Protein AF-A0A2G3PM98-F1 (afdb_monomer_lite)

Sequence (87 aa):
MLHICRSGSDWERRHLLFRDWLRHDARDHEAYATLKQSLAQRDWPDMNAYASAKGPLIEDITARAEKWAAQGAWLSPRLFTEFRDVP

InterPro domains:
  IPR007344 GrpB/Dephospho-CoA kinase [PF04229] (2-64)
  IPR007344 GrpB/Dephospho-CoA kinase [PTHR34822] (2-70)
  IPR043519 Nucleotidyltransferase superfamily [G3DSA:3.30.460.10] (1-71)
  IPR043519 Nucleotidyltransferase superfamily [SSF81301] (2-69)

Organism: Williamsia marianensis (NCBI:txid85044)

pLDDT: mean 89.53, std 15.28, range [43.5, 98.62]

Foldseek 3Di:
DDDDDDPPDPVLVLVQLLVVLLVVDVVLVVVLVVQLVVLVVDDDPDVVRSVVSCVVSSVVSSVVSVVCVVVVNDDDCVVVVVVPPDD

Secondary structure (DSSP, 8-state):
------TT-HHHHHHHHHHHHHHH-HHHHHHHHHHHHHHHTS--SSHHHHHHTTHHHHHHHHHHHHHHHHTT----THHHHTTS---

Radius of gyration: 15.61 Å; chains: 1; bounding box: 36×20×51 Å

Structure (mmCIF, N/CA/C/O backbone):
data_AF-A0A2G3PM98-F1
#
_entry.id   AF-A0A2G3PM98-F1
#
loop_
_atom_site.group_PDB
_atom_site.id
_atom_site.type_symbol
_atom_site.label_atom_id
_atom_site.label_alt_id
_atom_site.label_comp_id
_atom_site.label_asym_id
_atom_site.label_entity_id
_atom_site.label_seq_id
_atom_site.pdbx_PDB_ins_code
_atom_site.Cartn_x
_atom_site.Cartn_y
_atom_site.Cartn_z
_atom_site.occupancy
_atom_site.B_iso_or_equiv
_atom_site.auth_seq_id
_atom_site.auth_comp_id
_atom_site.auth_asym_id
_atom_site.auth_atom_id
_atom_site.pdbx_PDB_model_num
ATOM 1 N N . MET A 1 1 ? 13.991 -2.140 4.778 1.00 71.50 1 MET A N 1
ATOM 2 C CA . MET A 1 1 ? 14.041 -0.839 5.477 1.00 71.50 1 MET A CA 1
ATOM 3 C C . MET A 1 1 ? 13.258 -0.950 6.766 1.00 71.50 1 MET A C 1
ATOM 5 O O . MET A 1 1 ? 12.187 -1.545 6.759 1.00 71.50 1 MET A O 1
ATOM 9 N N . LEU A 1 2 ? 13.822 -0.450 7.860 1.00 86.94 2 LEU A N 1
ATOM 10 C CA . LEU A 1 2 ? 13.149 -0.374 9.150 1.00 86.94 2 LEU A CA 1
ATOM 11 C C . LEU A 1 2 ? 12.514 1.013 9.263 1.00 86.94 2 LEU A C 1
ATOM 13 O O . LEU A 1 2 ? 13.222 2.011 9.155 1.00 86.94 2 LEU A O 1
ATOM 17 N N . HIS A 1 3 ? 11.198 1.072 9.461 1.00 88.00 3 HIS A N 1
ATOM 18 C CA . HIS A 1 3 ? 10.500 2.323 9.745 1.00 88.00 3 HIS A CA 1
ATOM 19 C C . HIS A 1 3 ? 10.263 2.427 11.250 1.00 88.00 3 HIS A C 1
ATOM 21 O O . HIS A 1 3 ? 9.599 1.571 11.831 1.00 88.00 3 HIS A O 1
ATOM 27 N N . ILE A 1 4 ? 10.792 3.480 11.868 1.00 93.00 4 ILE A N 1
ATOM 28 C CA . ILE A 1 4 ? 10.525 3.831 13.265 1.00 93.00 4 ILE A CA 1
ATOM 29 C C . ILE A 1 4 ? 9.564 5.016 13.244 1.00 93.00 4 ILE A C 1
ATOM 31 O O . ILE A 1 4 ? 9.818 6.010 12.568 1.00 93.00 4 ILE A O 1
ATOM 35 N N . CYS A 1 5 ? 8.449 4.908 13.960 1.00 90.94 5 CYS A N 1
ATOM 36 C CA . CYS A 1 5 ? 7.460 5.976 14.056 1.00 90.94 5 CYS A CA 1
ATOM 37 C C . CYS A 1 5 ? 6.909 6.072 15.478 1.00 90.94 5 CYS A C 1
ATOM 39 O O . CYS A 1 5 ? 7.011 5.135 16.271 1.00 90.94 5 CYS A O 1
ATOM 41 N N . ARG A 1 6 ? 6.323 7.226 15.807 1.00 92.38 6 ARG A N 1
ATOM 42 C CA . ARG A 1 6 ? 5.644 7.415 17.087 1.00 92.38 6 ARG A CA 1
ATOM 43 C C . ARG A 1 6 ? 4.394 6.539 17.125 1.00 92.38 6 ARG A C 1
ATOM 45 O O . ARG A 1 6 ? 3.605 6.562 16.178 1.00 92.38 6 ARG A O 1
ATOM 52 N N . SER A 1 7 ? 4.175 5.847 18.240 1.00 89.50 7 SER A N 1
ATOM 53 C CA . SER A 1 7 ? 2.923 5.119 18.441 1.00 89.50 7 SER A CA 1
ATOM 54 C C . SER A 1 7 ? 1.736 6.084 18.365 1.00 89.50 7 SER A C 1
ATOM 56 O O . SER A 1 7 ? 1.711 7.117 19.038 1.00 89.50 7 SER A O 1
ATOM 58 N N . GLY A 1 8 ? 0.747 5.743 17.546 1.00 86.94 8 GLY A N 1
ATOM 59 C CA . GLY A 1 8 ? -0.491 6.494 17.333 1.00 86.94 8 GLY A CA 1
ATOM 60 C C . GLY A 1 8 ? -0.393 7.556 16.273 1.00 86.94 8 GLY A C 1
ATOM 61 O O . GLY A 1 8 ? -1.344 8.302 16.065 1.00 86.94 8 GLY A O 1
ATOM 62 N N . SER A 1 9 ? 0.761 7.642 15.622 1.00 91.94 9 SER A N 1
ATOM 63 C CA . SER A 1 9 ? 0.912 8.509 14.475 1.00 91.94 9 SER A CA 1
ATOM 64 C C . SER A 1 9 ? 0.054 8.023 13.312 1.00 91.94 9 SER A C 1
ATOM 66 O O . SER A 1 9 ? -0.202 6.830 13.132 1.00 91.94 9 SER A O 1
ATOM 68 N N . ASP A 1 10 ? -0.320 8.972 12.465 1.00 92.50 10 ASP A N 1
ATOM 69 C CA . ASP A 1 10 ? -0.916 8.694 11.163 1.00 92.50 10 ASP A CA 1
ATOM 70 C C . ASP A 1 10 ? -0.040 7.743 10.318 1.00 92.50 10 ASP A C 1
ATOM 72 O O . ASP A 1 10 ? -0.551 6.869 9.619 1.00 92.50 10 ASP A O 1
ATOM 76 N N . TRP A 1 11 ? 1.289 7.841 10.457 1.00 93.44 11 TRP A N 1
ATOM 77 C CA . TRP A 1 11 ? 2.226 6.916 9.822 1.00 93.44 11 TRP A CA 1
ATOM 78 C C . TRP A 1 11 ? 1.978 5.466 10.249 1.00 93.44 11 TRP A C 1
ATOM 80 O O . TRP A 1 11 ? 1.838 4.595 9.392 1.00 93.44 11 TRP A O 1
ATOM 90 N N . GLU A 1 12 ? 1.880 5.207 11.556 1.00 93.69 12 GLU A N 1
ATOM 91 C CA . GLU A 1 12 ? 1.560 3.879 12.089 1.00 93.69 12 GLU A CA 1
ATOM 92 C C . GLU A 1 12 ? 0.211 3.382 11.543 1.00 93.69 12 GLU A C 1
ATOM 94 O O . GLU A 1 12 ? 0.145 2.285 10.985 1.00 93.69 12 GLU A O 1
ATOM 99 N N . ARG A 1 13 ? -0.846 4.208 11.633 1.00 94.31 13 ARG A N 1
ATOM 100 C CA . ARG A 1 13 ? -2.197 3.856 11.162 1.00 94.31 13 ARG A CA 1
ATOM 101 C C . ARG A 1 13 ? -2.185 3.435 9.696 1.00 94.31 13 ARG A C 1
ATOM 103 O O . ARG A 1 13 ? -2.654 2.342 9.390 1.00 94.31 13 ARG A O 1
ATOM 110 N N . ARG A 1 14 ? -1.665 4.282 8.802 1.00 94.56 14 ARG A N 1
ATOM 111 C CA . ARG A 1 14 ? -1.698 4.029 7.354 1.00 94.56 14 ARG A CA 1
ATOM 112 C C . ARG A 1 14 ? -0.972 2.742 6.981 1.00 94.56 14 ARG A C 1
ATOM 114 O O . ARG A 1 14 ? -1.479 1.966 6.176 1.00 94.56 14 ARG A O 1
ATOM 121 N N . HIS A 1 15 ? 0.177 2.473 7.601 1.00 94.56 15 HIS A N 1
ATOM 122 C CA . HIS A 1 15 ? 0.945 1.256 7.324 1.00 94.56 15 HIS A CA 1
ATOM 123 C C . HIS A 1 15 ? 0.235 -0.006 7.821 1.00 94.56 15 HIS A C 1
ATOM 125 O O . HIS A 1 15 ? 0.228 -1.023 7.125 1.00 94.56 15 HIS A O 1
ATOM 131 N N . LEU A 1 16 ? -0.372 0.048 9.010 1.00 95.50 16 LEU A N 1
ATOM 132 C CA . LEU A 1 16 ? -1.139 -1.073 9.553 1.00 95.50 16 LEU A CA 1
ATOM 133 C C . LEU A 1 16 ? -2.408 -1.334 8.736 1.00 95.50 16 LEU A C 1
ATOM 135 O O . LEU A 1 16 ? -2.671 -2.484 8.392 1.00 95.50 16 LEU A O 1
ATOM 139 N N . LEU A 1 17 ? -3.139 -0.280 8.369 1.00 96.88 17 LEU A N 1
ATOM 140 C CA . LEU A 1 17 ? -4.349 -0.378 7.558 1.00 96.88 17 LEU A CA 1
ATOM 141 C C . LEU A 1 17 ? -4.053 -0.986 6.186 1.00 96.88 17 LEU A C 1
ATOM 143 O O . LEU A 1 17 ? -4.705 -1.947 5.792 1.00 96.88 17 LEU A O 1
ATOM 147 N N . PHE A 1 18 ? -3.036 -0.478 5.488 1.00 97.50 18 PHE A N 1
ATOM 148 C CA . PHE A 1 18 ? -2.625 -1.014 4.192 1.00 97.50 18 PHE A CA 1
ATOM 149 C C . PHE A 1 18 ? -2.254 -2.500 4.288 1.00 97.50 18 PHE A C 1
ATOM 151 O O . PHE A 1 18 ? -2.714 -3.320 3.497 1.00 97.50 18 PHE A O 1
ATOM 158 N N . ARG A 1 19 ? -1.458 -2.875 5.298 1.00 96.94 19 ARG A N 1
ATOM 159 C CA . ARG A 1 19 ? -1.068 -4.269 5.549 1.00 96.94 19 ARG A CA 1
ATOM 160 C C . ARG A 1 19 ? -2.277 -5.172 5.778 1.00 96.94 19 ARG A C 1
ATOM 162 O O . ARG A 1 19 ? -2.311 -6.277 5.245 1.00 96.94 19 ARG A O 1
ATOM 169 N N . ASP A 1 20 ? -3.219 -4.742 6.607 1.00 97.44 20 ASP A N 1
ATOM 170 C CA . ASP A 1 20 ? -4.371 -5.563 6.977 1.00 97.44 20 ASP A CA 1
ATOM 171 C C . ASP A 1 20 ? -5.385 -5.651 5.834 1.00 97.44 20 ASP A C 1
ATOM 173 O O . ASP A 1 20 ? -5.925 -6.727 5.591 1.00 97.44 20 ASP A O 1
ATOM 177 N N . TRP A 1 21 ? -5.546 -4.581 5.054 1.00 98.12 21 TRP A N 1
ATOM 178 C CA . TRP A 1 21 ? -6.319 -4.607 3.816 1.00 98.12 21 TRP A CA 1
ATOM 179 C C . TRP A 1 21 ? -5.776 -5.635 2.821 1.00 98.12 21 TRP A C 1
ATOM 181 O O . TRP A 1 21 ? -6.535 -6.462 2.330 1.00 98.12 21 TRP A O 1
ATOM 191 N N . LEU A 1 22 ? -4.458 -5.671 2.590 1.00 98.19 22 LEU A N 1
ATOM 192 C CA . LEU A 1 22 ? -3.846 -6.673 1.706 1.00 98.19 22 LEU A CA 1
ATOM 193 C C . LEU A 1 22 ? -3.973 -8.117 2.220 1.00 98.19 22 LEU A C 1
ATOM 195 O O . LEU A 1 22 ? -3.741 -9.054 1.465 1.00 98.19 22 LEU A O 1
ATOM 199 N N . ARG A 1 23 ? -4.300 -8.331 3.497 1.00 97.25 23 ARG A N 1
ATOM 200 C CA . ARG A 1 23 ? -4.642 -9.669 4.012 1.00 97.25 23 ARG A CA 1
ATOM 201 C C . ARG A 1 23 ? -6.121 -9.998 3.838 1.00 97.25 23 ARG A C 1
ATOM 203 O O . ARG A 1 23 ? -6.475 -11.171 3.858 1.00 97.25 23 ARG A O 1
ATOM 210 N N . HIS A 1 24 ? -6.962 -8.977 3.715 1.00 97.19 24 HIS A N 1
ATOM 211 C CA . HIS A 1 24 ? -8.406 -9.099 3.593 1.00 97.19 24 HIS A CA 1
ATOM 212 C C . HIS A 1 24 ? -8.864 -9.210 2.129 1.00 97.19 24 HIS A C 1
ATOM 214 O O . HIS A 1 24 ? -9.622 -10.121 1.805 1.00 97.19 24 HIS A O 1
ATOM 220 N N . ASP A 1 25 ? -8.400 -8.326 1.238 1.00 98.19 25 ASP A N 1
ATOM 221 C CA . ASP A 1 25 ? -8.778 -8.321 -0.181 1.00 98.19 25 ASP A CA 1
ATOM 222 C C . ASP A 1 25 ? -7.701 -9.004 -1.042 1.00 98.19 25 ASP A C 1
ATOM 224 O O . ASP A 1 25 ? -6.619 -8.468 -1.304 1.00 98.19 25 ASP A O 1
ATOM 228 N N . ALA A 1 26 ? -8.017 -10.217 -1.503 1.00 98.25 26 ALA A N 1
ATOM 229 C CA . ALA A 1 26 ? -7.110 -11.033 -2.307 1.00 98.25 26 ALA A CA 1
ATOM 230 C C . ALA A 1 26 ? -6.785 -10.419 -3.682 1.00 98.25 26 ALA A C 1
ATOM 232 O O . ALA A 1 26 ? -5.705 -10.674 -4.215 1.00 98.25 26 ALA A O 1
ATOM 233 N N . ARG A 1 27 ? -7.678 -9.597 -4.250 1.00 98.50 27 ARG A N 1
ATOM 234 C CA . ARG A 1 27 ? -7.466 -8.984 -5.572 1.00 98.50 27 ARG A CA 1
ATOM 235 C C . ARG A 1 27 ? -6.426 -7.878 -5.478 1.00 98.50 27 ARG A C 1
ATOM 237 O O . ARG A 1 27 ? -5.501 -7.839 -6.283 1.00 98.50 27 ARG A O 1
ATOM 244 N N . ASP A 1 28 ? -6.532 -7.018 -4.469 1.00 98.56 28 ASP A N 1
ATOM 245 C CA . ASP A 1 28 ? -5.539 -5.969 -4.229 1.00 98.56 28 ASP A CA 1
ATOM 246 C C . ASP A 1 28 ? -4.192 -6.547 -3.778 1.00 98.56 28 ASP A C 1
ATOM 248 O O . ASP A 1 28 ? -3.136 -6.040 -4.171 1.00 98.56 28 ASP A O 1
ATOM 252 N N . HIS A 1 29 ? -4.207 -7.650 -3.024 1.00 98.50 29 HIS A N 1
ATOM 253 C CA . HIS A 1 29 ? -3.002 -8.424 -2.733 1.00 98.50 29 HIS A CA 1
ATOM 254 C C . HIS A 1 29 ? -2.296 -8.894 -4.011 1.00 98.50 29 HIS A C 1
ATOM 256 O O . HIS A 1 29 ? -1.096 -8.652 -4.180 1.00 98.50 29 HIS A O 1
ATOM 262 N N . GLU A 1 30 ? -3.028 -9.544 -4.917 1.00 98.62 30 GLU A N 1
ATOM 263 C CA . GLU A 1 30 ? -2.487 -10.057 -6.176 1.00 98.62 30 GLU A CA 1
ATOM 264 C C . GLU A 1 30 ? -2.013 -8.932 -7.103 1.00 98.62 30 GLU A C 1
ATOM 266 O O . GLU A 1 30 ? -0.914 -9.016 -7.659 1.00 98.62 30 GLU A O 1
ATOM 271 N N . ALA A 1 31 ? -2.776 -7.841 -7.211 1.00 98.62 31 ALA A N 1
ATOM 272 C CA . ALA A 1 31 ? -2.395 -6.668 -7.991 1.00 98.62 31 ALA A CA 1
ATOM 273 C C . ALA A 1 31 ? -1.079 -6.062 -7.480 1.00 98.62 31 ALA A C 1
ATOM 275 O O . ALA A 1 31 ? -0.154 -5.812 -8.259 1.00 98.62 31 ALA A O 1
ATOM 276 N N . TYR A 1 32 ? -0.946 -5.880 -6.161 1.00 98.50 32 TYR A N 1
ATOM 277 C CA . TYR A 1 32 ? 0.277 -5.342 -5.568 1.00 98.50 32 TYR A CA 1
ATOM 278 C C . TYR A 1 32 ? 1.465 -6.305 -5.696 1.00 98.50 32 TYR A C 1
ATOM 280 O O . TYR A 1 32 ? 2.597 -5.873 -5.940 1.00 98.50 32 TYR A O 1
ATOM 288 N N . ALA A 1 33 ? 1.238 -7.614 -5.559 1.00 98.38 33 ALA A N 1
ATOM 289 C CA . ALA A 1 33 ? 2.267 -8.630 -5.762 1.00 98.38 33 ALA A CA 1
ATOM 290 C C . ALA A 1 33 ? 2.776 -8.636 -7.212 1.00 98.38 33 ALA A C 1
ATOM 292 O O . ALA A 1 33 ? 3.987 -8.545 -7.428 1.00 98.38 33 ALA A O 1
ATOM 293 N N . THR A 1 34 ? 1.864 -8.652 -8.184 1.00 98.50 34 THR A N 1
ATOM 294 C CA . THR A 1 34 ? 2.164 -8.614 -9.622 1.00 98.50 34 THR A CA 1
ATOM 295 C C . THR A 1 34 ? 2.916 -7.340 -9.999 1.00 98.50 34 THR A C 1
ATOM 297 O O . THR A 1 34 ? 3.941 -7.399 -10.687 1.00 98.50 34 THR A O 1
ATOM 300 N N . LEU A 1 35 ? 2.495 -6.181 -9.478 1.00 98.31 35 LEU A N 1
ATOM 301 C CA . LEU A 1 35 ? 3.224 -4.932 -9.690 1.00 98.31 35 LEU A CA 1
ATOM 302 C C . LEU A 1 35 ? 4.657 -5.033 -9.154 1.00 98.31 35 LEU A C 1
ATOM 304 O O . LEU A 1 35 ? 5.605 -4.743 -9.877 1.00 98.31 35 LEU A O 1
ATOM 308 N N . LYS A 1 36 ? 4.853 -5.495 -7.912 1.00 97.62 36 LYS A N 1
ATOM 309 C CA . LYS A 1 36 ? 6.204 -5.641 -7.345 1.00 97.62 36 LYS A CA 1
ATOM 310 C C . LYS A 1 36 ? 7.087 -6.578 -8.165 1.00 97.62 36 LYS A C 1
ATOM 312 O O . LYS A 1 36 ? 8.263 -6.263 -8.327 1.00 97.62 36 LYS A O 1
ATOM 317 N N . GLN A 1 37 ? 6.542 -7.694 -8.650 1.00 98.25 37 GLN A N 1
ATOM 318 C CA . GLN A 1 37 ? 7.276 -8.655 -9.476 1.00 98.25 37 GLN A CA 1
ATOM 319 C C . GLN A 1 37 ? 7.681 -8.038 -10.819 1.00 98.25 37 GLN A C 1
ATOM 321 O O . GLN A 1 37 ? 8.849 -8.109 -11.185 1.00 98.25 37 GLN A O 1
ATOM 326 N N . SER A 1 38 ? 6.759 -7.366 -11.513 1.00 97.88 38 SER A N 1
ATOM 327 C CA . SER A 1 38 ? 7.062 -6.702 -12.791 1.00 97.88 38 SER A CA 1
ATOM 328 C C . SER A 1 38 ? 8.065 -5.552 -12.648 1.00 97.88 38 SER A C 1
ATOM 330 O O . SER A 1 38 ? 8.939 -5.391 -13.496 1.00 97.88 38 SER A O 1
ATOM 332 N N . LEU A 1 39 ? 7.990 -4.770 -11.566 1.00 97.44 39 LEU A N 1
ATOM 333 C CA . LEU A 1 39 ? 8.959 -3.707 -11.294 1.00 97.44 39 LEU A CA 1
ATOM 334 C C . LEU A 1 39 ? 10.329 -4.274 -10.906 1.00 97.44 39 LEU A C 1
ATOM 336 O O . LEU A 1 39 ? 11.340 -3.673 -11.246 1.00 97.44 39 LEU A O 1
ATOM 340 N N . ALA A 1 40 ? 10.384 -5.420 -10.222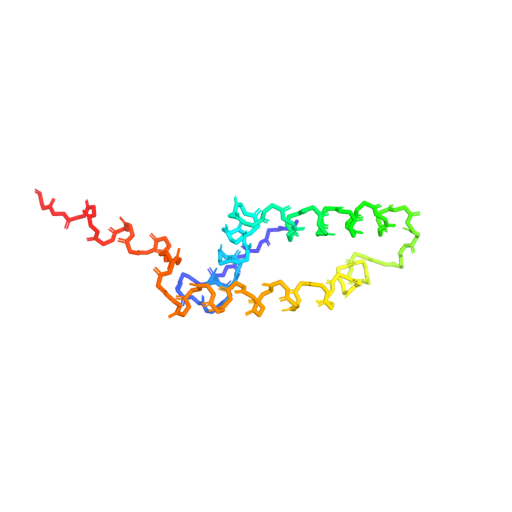 1.00 96.56 40 ALA A N 1
ATOM 341 C CA . ALA A 1 40 ? 11.644 -6.061 -9.839 1.00 96.56 40 ALA A CA 1
ATOM 342 C C . ALA A 1 40 ? 12.451 -6.599 -11.037 1.00 96.56 40 ALA A C 1
ATOM 344 O O . ALA A 1 40 ? 13.638 -6.856 -10.889 1.00 96.56 40 ALA A O 1
ATOM 345 N N . GLN A 1 41 ? 11.826 -6.755 -12.209 1.00 97.31 41 GLN A N 1
ATOM 346 C CA . GLN A 1 41 ? 12.493 -7.169 -13.450 1.00 97.31 41 GLN A CA 1
ATOM 347 C C . GLN A 1 41 ? 13.128 -6.001 -14.224 1.00 97.31 41 GLN A C 1
ATOM 349 O O . GLN A 1 41 ? 13.667 -6.208 -15.307 1.00 97.31 41 GLN A O 1
ATOM 354 N N . ARG A 1 42 ? 13.022 -4.768 -13.716 1.00 96.06 42 ARG A N 1
ATOM 355 C CA . ARG A 1 42 ? 13.547 -3.559 -14.362 1.00 96.06 42 ARG A CA 1
ATOM 356 C C . ARG A 1 42 ? 14.783 -3.058 -13.632 1.00 96.06 42 ARG A C 1
ATOM 358 O O . ARG A 1 42 ? 14.888 -3.223 -12.417 1.00 96.06 42 ARG A O 1
ATOM 365 N N . ASP A 1 43 ? 15.644 -2.361 -14.362 1.00 96.38 43 ASP A N 1
ATOM 366 C CA . ASP A 1 43 ? 16.749 -1.615 -13.771 1.00 96.38 43 ASP A CA 1
ATOM 367 C C . ASP A 1 43 ? 16.250 -0.294 -13.181 1.00 96.38 43 ASP A C 1
ATOM 369 O O . ASP A 1 43 ? 15.469 0.434 -13.800 1.00 96.38 43 ASP A O 1
ATOM 373 N N . TRP A 1 44 ? 16.720 0.017 -11.974 1.00 97.19 44 TRP A N 1
ATOM 374 C CA . TRP A 1 44 ? 16.372 1.239 -11.255 1.00 97.19 44 TRP A CA 1
ATOM 375 C C . TRP A 1 44 ? 17.633 2.012 -10.886 1.00 97.19 44 TRP A C 1
ATOM 377 O O . TRP A 1 44 ? 18.615 1.398 -10.469 1.00 97.19 44 TRP A O 1
ATOM 387 N N . PRO A 1 45 ? 17.608 3.352 -10.976 1.00 95.88 45 PRO A N 1
ATOM 388 C CA . PRO A 1 45 ? 18.749 4.173 -10.582 1.00 95.88 45 PRO A CA 1
ATOM 389 C C . PRO A 1 45 ? 19.013 4.106 -9.071 1.00 95.88 45 PRO A C 1
ATOM 391 O O . PRO A 1 45 ? 20.160 4.194 -8.643 1.00 95.88 45 PRO A O 1
ATOM 394 N N . ASP A 1 46 ? 17.962 3.925 -8.265 1.00 94.81 46 ASP A N 1
ATOM 395 C CA . ASP A 1 46 ? 18.044 3.697 -6.826 1.00 94.81 46 ASP A CA 1
ATOM 396 C C . ASP A 1 46 ? 16.749 3.056 -6.281 1.00 94.81 46 ASP A C 1
ATOM 398 O O . ASP A 1 46 ? 15.750 2.863 -6.985 1.00 94.81 46 ASP A O 1
ATOM 402 N N . MET A 1 47 ? 16.759 2.731 -4.986 1.00 90.75 47 MET A N 1
ATOM 403 C CA . MET A 1 47 ? 15.604 2.143 -4.302 1.00 90.75 47 MET A CA 1
ATOM 404 C C . MET A 1 47 ? 14.421 3.107 -4.140 1.00 90.75 47 MET A C 1
ATOM 406 O O . MET A 1 47 ? 13.289 2.640 -3.997 1.00 90.75 47 MET A O 1
ATOM 410 N N . ASN A 1 48 ? 14.649 4.423 -4.166 1.00 93.12 48 ASN A N 1
ATOM 411 C CA . ASN A 1 48 ? 13.582 5.416 -4.065 1.00 93.12 48 ASN A CA 1
ATOM 412 C C . ASN A 1 48 ? 12.790 5.480 -5.372 1.00 93.12 48 ASN A C 1
ATOM 414 O O . ASN A 1 48 ? 11.565 5.508 -5.329 1.00 93.12 48 ASN A O 1
ATOM 418 N N . ALA A 1 49 ? 13.454 5.418 -6.526 1.00 95.81 49 ALA A N 1
ATOM 419 C CA . ALA A 1 49 ? 12.810 5.345 -7.832 1.00 95.81 49 ALA A CA 1
ATOM 420 C C . ALA A 1 49 ? 11.932 4.088 -7.946 1.00 95.81 49 ALA A C 1
ATOM 422 O O . ALA A 1 49 ? 10.766 4.176 -8.337 1.00 95.81 49 ALA A O 1
ATOM 423 N N . TYR A 1 50 ? 12.448 2.936 -7.504 1.00 94.50 50 TYR A N 1
ATOM 424 C CA . TYR A 1 50 ? 11.673 1.696 -7.415 1.00 94.50 50 TYR A CA 1
ATOM 425 C C . TYR A 1 50 ? 10.465 1.812 -6.468 1.00 94.50 50 TYR A C 1
ATOM 427 O O . TYR A 1 50 ? 9.382 1.300 -6.767 1.00 94.50 50 TYR A O 1
ATOM 435 N N . ALA A 1 51 ? 10.627 2.465 -5.312 1.00 92.81 51 ALA A N 1
ATOM 436 C CA . ALA A 1 51 ? 9.537 2.673 -4.362 1.00 92.81 51 ALA A CA 1
ATOM 437 C C . ALA A 1 51 ? 8.455 3.604 -4.932 1.00 92.81 51 ALA A C 1
ATOM 439 O O . ALA A 1 51 ? 7.274 3.256 -4.893 1.00 92.81 51 ALA A O 1
ATOM 440 N N . SER A 1 52 ? 8.856 4.732 -5.521 1.00 96.00 52 SER A N 1
ATOM 441 C CA . SER A 1 52 ? 7.965 5.717 -6.143 1.00 96.00 52 SER A CA 1
ATOM 442 C C . SER A 1 52 ? 7.153 5.125 -7.292 1.00 96.00 52 SER A C 1
ATOM 444 O O . SER A 1 52 ? 5.977 5.446 -7.438 1.00 96.00 52 SER A O 1
ATOM 446 N N . ALA A 1 53 ? 7.722 4.191 -8.059 1.00 97.12 53 ALA A N 1
ATOM 447 C CA . ALA A 1 53 ? 7.010 3.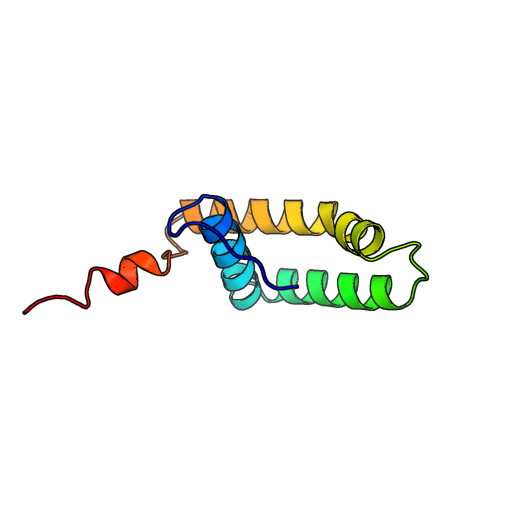514 -9.143 1.00 97.12 53 ALA A CA 1
ATOM 448 C C . ALA A 1 53 ? 5.790 2.693 -8.678 1.00 97.12 53 ALA A C 1
ATOM 450 O O . ALA A 1 53 ? 4.922 2.369 -9.486 1.00 97.12 53 ALA A O 1
ATOM 451 N N . LYS A 1 54 ? 5.699 2.362 -7.384 1.00 96.75 54 LYS A N 1
ATOM 452 C CA . LYS A 1 54 ? 4.531 1.687 -6.796 1.00 96.75 54 LYS A CA 1
ATOM 453 C C . LYS A 1 54 ? 3.437 2.656 -6.352 1.00 96.75 54 LYS A C 1
ATOM 455 O O . LYS A 1 54 ?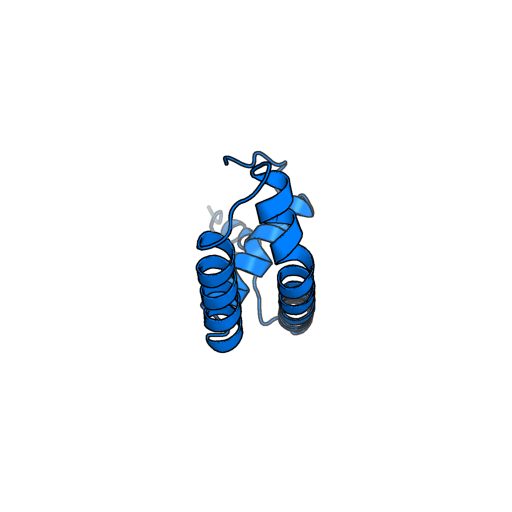 2.330 2.201 -6.073 1.00 96.75 54 LYS A O 1
ATOM 460 N N . GLY A 1 55 ? 3.754 3.950 -6.265 1.00 96.88 55 GLY A N 1
ATOM 461 C CA . GLY A 1 55 ? 2.921 5.000 -5.677 1.00 96.88 55 GLY A CA 1
ATOM 462 C C . GLY A 1 55 ? 1.467 4.970 -6.146 1.00 96.88 55 GLY A C 1
ATOM 463 O O . GLY A 1 55 ? 0.601 4.776 -5.297 1.00 96.88 55 GLY A O 1
ATOM 464 N N . PRO A 1 56 ? 1.189 5.022 -7.464 1.00 98.06 56 PRO A N 1
ATOM 465 C CA . PRO A 1 56 ? -0.185 5.081 -7.963 1.00 98.06 56 PRO A CA 1
ATOM 466 C C . PRO A 1 56 ? -1.069 3.918 -7.486 1.00 98.06 56 PRO A C 1
ATOM 468 O O . PRO A 1 56 ? -2.168 4.131 -6.983 1.00 98.06 56 PRO A O 1
ATOM 471 N N . LEU A 1 57 ? -0.571 2.676 -7.552 1.00 98.38 57 LEU A N 1
ATOM 472 C CA . LEU A 1 57 ? -1.344 1.522 -7.081 1.00 98.38 57 LEU A CA 1
ATOM 473 C C . LEU A 1 57 ? -1.487 1.518 -5.552 1.00 98.38 57 LEU A C 1
ATOM 475 O O . LEU A 1 57 ? -2.531 1.130 -5.031 1.00 98.38 57 LEU A O 1
ATOM 479 N N . ILE A 1 58 ? -0.448 1.930 -4.821 1.00 98.06 58 ILE A N 1
ATOM 480 C CA . ILE A 1 58 ? -0.513 2.037 -3.359 1.00 98.06 58 ILE A CA 1
ATOM 481 C C . ILE A 1 58 ? -1.575 3.061 -2.945 1.00 98.06 58 ILE A C 1
ATOM 483 O O . ILE A 1 58 ? -2.320 2.791 -2.004 1.00 98.06 58 ILE A O 1
ATOM 487 N N . GLU A 1 59 ? -1.679 4.196 -3.636 1.00 98.19 59 GLU A N 1
ATOM 488 C CA . GLU A 1 59 ? -2.695 5.226 -3.387 1.00 98.19 59 GLU A CA 1
ATOM 489 C C . GLU A 1 59 ? -4.110 4.682 -3.609 1.00 98.19 59 GLU A C 1
ATOM 491 O O . GLU A 1 59 ? -4.958 4.794 -2.720 1.00 98.19 59 GLU A O 1
ATOM 496 N N . ASP A 1 60 ? -4.340 3.998 -4.730 1.00 98.44 60 ASP A N 1
ATOM 497 C CA . ASP A 1 60 ? -5.625 3.375 -5.058 1.00 98.44 60 ASP A CA 1
ATOM 498 C C . ASP A 1 60 ? -6.064 2.337 -4.015 1.00 98.44 60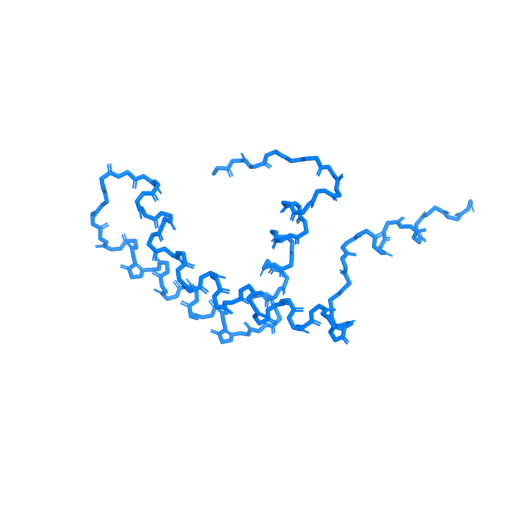 ASP A C 1
ATOM 500 O O . ASP A 1 60 ? -7.216 2.327 -3.563 1.00 98.44 60 ASP A O 1
ATOM 504 N N . ILE A 1 61 ? -5.142 1.458 -3.616 1.00 98.62 61 ILE A N 1
ATOM 505 C CA . ILE A 1 61 ? -5.379 0.441 -2.586 1.00 98.62 61 ILE A CA 1
ATOM 506 C C . ILE A 1 61 ? -5.646 1.113 -1.237 1.00 98.62 61 ILE A C 1
ATOM 508 O O . ILE A 1 61 ? -6.584 0.742 -0.533 1.00 98.62 61 ILE A O 1
ATOM 512 N N . THR A 1 62 ? -4.863 2.135 -0.882 1.00 98.12 62 THR A N 1
ATOM 513 C CA . THR A 1 62 ? -5.037 2.876 0.374 1.00 98.12 62 THR A CA 1
ATOM 514 C C . THR A 1 62 ? -6.406 3.548 0.422 1.00 98.12 62 THR A C 1
ATOM 516 O O . THR A 1 62 ? -7.087 3.458 1.438 1.00 98.12 62 THR A O 1
ATOM 519 N N . ALA A 1 63 ? -6.878 4.138 -0.677 1.00 98.31 63 ALA A N 1
ATOM 520 C CA . ALA A 1 63 ? -8.207 4.741 -0.740 1.00 98.31 63 ALA A CA 1
ATOM 521 C C . ALA A 1 63 ? -9.338 3.717 -0.521 1.00 98.31 63 ALA A C 1
ATOM 523 O O . ALA A 1 63 ? -10.348 4.031 0.116 1.00 98.31 63 ALA A O 1
ATOM 524 N N . ARG A 1 64 ? -9.189 2.481 -1.020 1.00 98.38 64 ARG A N 1
ATOM 525 C CA . ARG A 1 64 ? -10.140 1.388 -0.747 1.00 98.38 64 ARG A CA 1
ATOM 526 C C . ARG A 1 64 ? -10.071 0.921 0.705 1.00 98.38 64 ARG A C 1
ATOM 528 O O . ARG A 1 64 ? -11.115 0.779 1.341 1.00 98.38 64 ARG A O 1
ATOM 535 N N . ALA A 1 65 ? -8.864 0.776 1.244 1.00 98.00 65 ALA A N 1
ATOM 536 C CA . ALA A 1 65 ? -8.646 0.424 2.641 1.00 98.00 65 ALA A CA 1
ATOM 537 C C . ALA A 1 65 ? -9.240 1.471 3.602 1.00 98.00 65 ALA A C 1
ATOM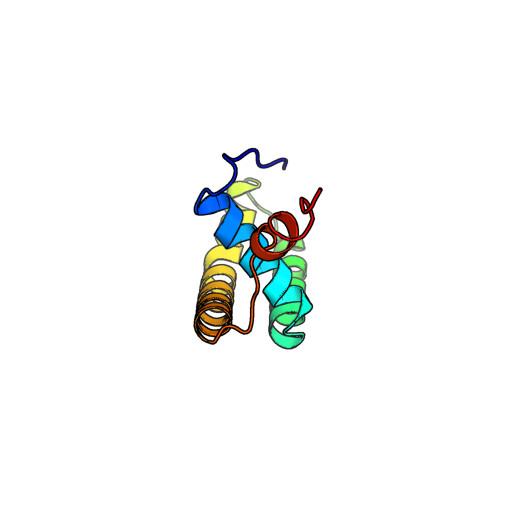 539 O O . ALA A 1 65 ? -9.850 1.115 4.607 1.00 98.00 65 ALA A O 1
ATOM 540 N N . GLU A 1 66 ? -9.141 2.763 3.281 1.00 97.50 66 GLU A N 1
ATOM 541 C CA . GLU A 1 66 ? -9.752 3.836 4.075 1.00 97.50 66 GLU A CA 1
ATOM 542 C C . GLU A 1 66 ? -11.283 3.752 4.075 1.00 97.50 66 GLU A C 1
ATOM 544 O O . GLU A 1 66 ? -11.909 3.902 5.124 1.00 97.50 66 GLU A O 1
ATOM 549 N N . LYS A 1 67 ? -11.908 3.421 2.936 1.00 97.75 67 LYS A N 1
ATOM 550 C CA . LYS A 1 67 ? -13.360 3.166 2.883 1.00 97.75 67 LYS A CA 1
ATOM 551 C C . LYS A 1 67 ? -13.755 1.973 3.752 1.00 97.75 67 LYS A C 1
ATOM 553 O O . LYS A 1 67 ? -14.745 2.050 4.472 1.00 97.75 67 LYS A O 1
ATOM 558 N N . TRP A 1 68 ? -12.970 0.900 3.715 1.00 96.69 68 TRP A N 1
ATOM 559 C CA . TRP A 1 68 ? -13.173 -0.280 4.556 1.00 96.69 68 TRP A CA 1
ATOM 560 C C . TRP A 1 68 ? -13.055 0.040 6.052 1.00 96.69 68 TRP A C 1
ATOM 562 O O . TRP A 1 68 ? -13.900 -0.371 6.848 1.00 96.69 68 TRP A O 1
ATOM 572 N N . ALA A 1 69 ? -12.071 0.856 6.434 1.00 95.19 69 ALA A N 1
ATOM 573 C CA . ALA A 1 69 ? -11.932 1.336 7.804 1.00 95.19 69 ALA A CA 1
ATOM 574 C C . ALA A 1 69 ? -13.101 2.236 8.232 1.00 95.19 69 ALA A C 1
ATOM 576 O O . ALA A 1 69 ? -13.620 2.076 9.334 1.00 95.19 69 ALA A O 1
ATOM 577 N N . ALA A 1 70 ? -13.552 3.146 7.364 1.00 94.38 70 ALA A N 1
ATOM 578 C CA . ALA A 1 70 ? -14.686 4.032 7.638 1.00 94.38 70 ALA A CA 1
ATOM 579 C C . ALA A 1 70 ? -16.015 3.274 7.807 1.00 94.38 70 ALA A C 1
ATOM 581 O O . ALA A 1 70 ? -16.901 3.732 8.522 1.00 94.38 70 ALA A O 1
ATOM 582 N N . GLN A 1 71 ? -16.144 2.097 7.192 1.00 94.00 71 GLN A N 1
ATOM 583 C CA . GLN A 1 71 ? -17.285 1.192 7.367 1.00 94.00 71 GLN A CA 1
ATOM 584 C C . GLN A 1 71 ? -17.221 0.381 8.675 1.00 94.00 71 GLN A C 1
ATOM 586 O O . GLN A 1 71 ? -18.106 -0.430 8.933 1.00 94.00 71 GLN A O 1
ATOM 591 N N . GLY A 1 72 ? -16.184 0.574 9.500 1.00 89.31 72 GLY A N 1
ATOM 592 C CA . GLY A 1 72 ? -15.996 -0.136 10.768 1.00 89.31 72 GLY A CA 1
ATOM 593 C C . GLY A 1 72 ? -15.460 -1.562 10.620 1.00 89.31 72 GLY A C 1
ATOM 594 O O . GLY A 1 72 ? -15.370 -2.286 11.607 1.00 89.31 72 GLY A O 1
ATOM 595 N N . ALA A 1 73 ? -15.079 -1.977 9.409 1.00 87.62 73 ALA A N 1
ATOM 596 C CA . ALA A 1 73 ? -14.618 -3.335 9.131 1.00 87.62 73 ALA A CA 1
ATOM 597 C C . ALA A 1 73 ? -13.111 -3.542 9.394 1.00 87.62 73 ALA A C 1
ATOM 599 O O . ALA A 1 73 ? -12.622 -4.669 9.324 1.00 87.62 73 ALA A O 1
ATOM 600 N N . TRP A 1 74 ? -12.389 -2.477 9.766 1.00 93.00 74 TRP A N 1
ATOM 601 C CA . TRP A 1 74 ? -11.018 -2.544 10.268 1.00 93.00 74 TRP A CA 1
ATOM 602 C C . TRP A 1 74 ? -10.933 -2.031 11.702 1.00 93.00 74 TRP A C 1
ATOM 604 O O . TRP A 1 74 ? -11.201 -0.859 11.977 1.00 93.00 74 TRP A O 1
ATOM 614 N N . LEU A 1 75 ? -10.486 -2.895 12.610 1.00 84.62 75 LEU A N 1
ATOM 615 C CA . LEU A 1 75 ? -10.150 -2.512 13.974 1.00 84.62 75 LEU A CA 1
ATOM 616 C C . LEU A 1 75 ? -8.652 -2.241 14.034 1.00 84.62 75 LEU A C 1
ATOM 618 O O . LEU A 1 75 ? -7.841 -3.146 13.829 1.00 84.62 75 LEU A O 1
ATOM 622 N N . SER A 1 76 ? -8.274 -0.995 14.326 1.00 75.81 76 SER A N 1
ATOM 623 C CA . SER A 1 76 ? -6.860 -0.696 14.544 1.00 75.81 76 SER A CA 1
ATOM 624 C C . SER A 1 76 ? -6.342 -1.549 15.714 1.00 75.81 76 SER A C 1
ATOM 626 O O . SER A 1 76 ? -7.073 -1.704 16.698 1.00 75.81 76 SER A O 1
ATOM 628 N N . PRO A 1 77 ? -5.098 -2.064 15.675 1.00 68.44 77 PRO A N 1
ATOM 629 C CA . PRO A 1 77 ? -4.565 -2.942 16.722 1.00 68.44 77 PRO A CA 1
ATOM 630 C C . PRO A 1 77 ? -4.642 -2.382 18.150 1.00 68.44 77 PRO A C 1
ATOM 632 O O . PRO A 1 77 ? -4.599 -3.144 19.106 1.00 68.44 77 PRO A O 1
ATOM 635 N N . ARG A 1 78 ? -4.815 -1.065 18.309 1.00 63.88 78 ARG A N 1
ATOM 636 C CA . ARG A 1 78 ? -5.027 -0.410 19.605 1.00 63.88 78 ARG A CA 1
ATOM 637 C C . ARG A 1 78 ? -6.361 -0.746 20.271 1.00 63.88 78 ARG A C 1
ATOM 639 O O . ARG A 1 78 ? -6.393 -0.820 21.491 1.00 63.88 78 ARG A O 1
ATOM 646 N N . LEU A 1 79 ? -7.418 -1.034 19.503 1.00 53.22 79 LEU A N 1
ATOM 647 C CA . LEU A 1 79 ? -8.680 -1.535 20.074 1.00 53.22 79 LEU A CA 1
ATOM 648 C C . LEU A 1 79 ? -8.495 -2.905 20.738 1.00 53.22 79 LEU A C 1
ATOM 650 O O . LEU A 1 79 ? -9.303 -3.297 21.567 1.00 53.22 79 LEU A O 1
ATOM 654 N N . PHE A 1 80 ? -7.423 -3.625 20.402 1.00 48.44 80 PHE A N 1
ATOM 655 C CA . PHE A 1 80 ? -7.087 -4.901 21.023 1.00 48.44 80 PHE A CA 1
ATOM 656 C C . PHE A 1 80 ? -6.273 -4.740 22.317 1.00 48.44 80 PHE A C 1
ATOM 658 O O . PHE A 1 80 ? -6.328 -5.616 23.178 1.00 48.44 80 PHE A O 1
ATOM 665 N N . THR A 1 81 ? -5.519 -3.643 22.472 1.00 48.03 81 THR A N 1
ATOM 666 C CA . THR A 1 81 ? -4.648 -3.433 23.640 1.00 48.03 81 THR A CA 1
ATOM 667 C C . THR A 1 81 ? -5.391 -2.848 24.840 1.00 48.03 81 THR A C 1
ATOM 669 O O . THR A 1 81 ? -5.069 -3.216 25.962 1.00 48.03 81 THR A O 1
ATOM 672 N N . GLU A 1 82 ? -6.418 -2.014 24.637 1.00 46.91 82 GLU A N 1
ATOM 673 C CA . GLU A 1 82 ? -7.203 -1.451 25.755 1.00 46.91 82 GLU A CA 1
ATOM 674 C C . GLU A 1 82 ? -8.100 -2.481 26.468 1.00 46.91 82 GLU A C 1
ATOM 676 O O . GLU A 1 82 ? -8.515 -2.252 27.598 1.00 46.91 82 GLU A O 1
ATOM 681 N N . PHE A 1 83 ? -8.359 -3.648 25.864 1.00 47.56 83 PHE A N 1
ATOM 682 C CA . PHE A 1 83 ? -9.131 -4.732 26.493 1.00 47.56 83 PHE A CA 1
ATOM 683 C C . PHE A 1 83 ? -8.285 -5.720 27.311 1.00 47.56 83 PHE A C 1
ATOM 685 O O . PHE A 1 83 ? -8.843 -6.648 27.896 1.00 47.56 83 PHE A O 1
ATOM 692 N N . ARG A 1 84 ? -6.951 -5.570 27.340 1.00 48.94 84 ARG A N 1
ATOM 693 C CA . ARG A 1 84 ? -6.055 -6.531 28.009 1.00 48.94 84 ARG A CA 1
ATOM 694 C C . ARG A 1 84 ? -5.570 -6.098 29.395 1.00 48.94 84 ARG A C 1
ATOM 696 O O . ARG A 1 84 ? -4.940 -6.910 30.061 1.00 48.94 84 ARG A O 1
ATOM 703 N N . ASP A 1 85 ? -5.926 -4.892 29.834 1.00 46.69 85 ASP A N 1
ATOM 704 C CA . ASP A 1 85 ? -5.687 -4.386 31.190 1.00 46.69 85 ASP A CA 1
ATOM 705 C C . ASP A 1 85 ? -7.027 -4.207 31.929 1.00 46.69 85 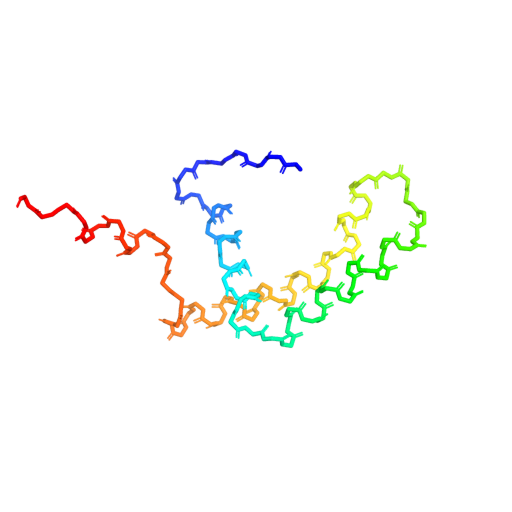ASP A C 1
ATOM 707 O O . ASP A 1 85 ? -7.540 -3.103 32.105 1.00 46.69 85 ASP A O 1
ATOM 711 N N . VAL A 1 86 ? -7.616 -5.326 32.350 1.00 43.50 86 VAL A N 1
ATOM 712 C CA . VAL A 1 86 ? -8.614 -5.382 33.433 1.00 43.50 86 VAL A CA 1
ATOM 713 C C . VAL A 1 86 ? -7.952 -6.229 34.532 1.00 43.50 86 VAL A C 1
ATOM 715 O O . VAL A 1 86 ? -7.396 -7.269 34.177 1.00 43.50 86 VAL A O 1
ATOM 718 N N . PRO A 1 87 ? -7.905 -5.750 35.793 1.00 54.09 87 PRO A N 1
ATOM 719 C CA . PRO A 1 87 ? -6.917 -6.149 36.806 1.00 54.09 87 PRO A CA 1
ATOM 720 C C . PRO A 1 87 ? -6.867 -7.640 37.144 1.00 54.09 87 PRO A C 1
ATOM 722 O O . PRO A 1 87 ? -7.921 -8.312 37.072 1.00 54.09 87 PRO A O 1
#